Protein AF-A0A941NTX5-F1 (afdb_monomer_lite)

Secondary structure (DSSP, 8-state):
-HHHHHHHHHHHTTSEEEEEEEEETTEEEEEEEEPEETTEES-------SBTTB-----GGGPPP-

pLDDT: mean 91.36, std 5.34, range [63.59, 96.0]

Radius of gyration: 15.11 Å; chains: 1; bounding box: 32×36×33 Å

Sequence (66 aa):
KVKAAIAKVLLEEGYIASYNVEQTDGKANLKIELKYFNNKPVIEMLRRISRPGLRIYTKAKEMPEV

Structure (mmCIF, N/CA/C/O backbone):
data_AF-A0A941NTX5-F1
#
_entry.id   AF-A0A941NTX5-F1
#
loop_
_atom_site.group_PDB
_atom_site.id
_atom_site.type_symbol
_atom_site.label_atom_id
_atom_site.label_alt_id
_atom_site.label_comp_id
_atom_site.label_asym_id
_atom_site.label_entity_id
_atom_site.label_seq_id
_atom_site.pdbx_PDB_ins_code
_atom_site.Cartn_x
_atom_site.Cartn_y
_atom_site.Cartn_z
_atom_site.occupancy
_atom_site.B_iso_or_equiv
_atom_site.auth_seq_id
_atom_site.auth_comp_id
_atom_site.auth_asym_id
_atom_site.auth_atom_id
_atom_site.pdbx_PDB_model_num
ATOM 1 N N . LYS A 1 1 ? -5.359 9.641 5.540 1.00 77.44 1 LYS A N 1
ATOM 2 C CA . LYS A 1 1 ? -5.158 10.174 4.167 1.00 77.44 1 LYS A CA 1
ATOM 3 C C . LYS A 1 1 ? -4.038 9.433 3.428 1.00 77.44 1 LYS A C 1
ATOM 5 O O . LYS A 1 1 ? -4.378 8.591 2.617 1.00 77.44 1 LYS A O 1
ATOM 10 N N . VAL A 1 2 ? -2.750 9.609 3.764 1.00 90.38 2 VAL A N 1
ATOM 11 C CA . VAL A 1 2 ? -1.629 8.937 3.049 1.00 90.38 2 VAL A CA 1
ATOM 12 C C . VAL A 1 2 ? -1.756 7.407 2.996 1.00 90.38 2 VAL A C 1
ATOM 14 O O . VAL A 1 2 ? -1.656 6.828 1.924 1.00 90.38 2 VAL A O 1
ATOM 17 N N . LYS A 1 3 ? -2.045 6.743 4.125 1.00 91.31 3 LYS A N 1
ATOM 18 C CA . LYS A 1 3 ? -2.189 5.273 4.165 1.00 91.31 3 LYS A CA 1
ATOM 19 C C . LYS A 1 3 ? -3.299 4.741 3.244 1.00 91.31 3 LYS A C 1
ATOM 21 O O . LYS A 1 3 ? -3.120 3.701 2.630 1.00 91.31 3 LYS A O 1
ATOM 26 N N . ALA A 1 4 ? -4.410 5.471 3.123 1.00 92.12 4 ALA A N 1
ATOM 27 C CA . ALA A 1 4 ? -5.512 5.092 2.239 1.00 92.12 4 ALA A CA 1
ATOM 28 C C . ALA A 1 4 ? -5.140 5.265 0.757 1.00 92.12 4 ALA A C 1
ATOM 30 O O . ALA A 1 4 ? -5.502 4.430 -0.058 1.00 92.12 4 ALA A O 1
ATOM 31 N N . ALA A 1 5 ? -4.367 6.304 0.417 1.00 94.06 5 ALA A N 1
ATOM 32 C CA . ALA A 1 5 ? -3.855 6.483 -0.941 1.00 94.06 5 ALA A CA 1
ATOM 33 C C . ALA A 1 5 ? -2.885 5.358 -1.342 1.00 94.06 5 ALA A C 1
ATOM 35 O O . ALA A 1 5 ? -2.980 4.844 -2.447 1.00 94.06 5 ALA A O 1
ATOM 36 N N . ILE A 1 6 ? -2.009 4.922 -0.427 1.00 94.12 6 ILE A N 1
ATOM 37 C CA . ILE A 1 6 ? -1.126 3.767 -0.667 1.00 94.12 6 ILE A CA 1
ATOM 38 C C . ILE A 1 6 ? -1.953 2.493 -0.889 1.00 94.12 6 ILE A C 1
ATOM 40 O O . ILE A 1 6 ? -1.688 1.759 -1.832 1.00 94.12 6 ILE A O 1
ATOM 44 N N . ALA A 1 7 ? -2.969 2.241 -0.055 1.00 94.69 7 ALA A N 1
ATOM 45 C CA . ALA A 1 7 ? -3.843 1.077 -0.218 1.00 94.69 7 ALA A CA 1
ATOM 46 C C . ALA A 1 7 ? -4.605 1.093 -1.551 1.00 94.69 7 ALA A C 1
ATOM 48 O O . ALA A 1 7 ? -4.739 0.050 -2.180 1.00 94.69 7 ALA A O 1
ATOM 49 N N . LYS A 1 8 ? -5.038 2.273 -2.012 1.00 95.69 8 LYS A N 1
ATOM 50 C CA . LYS A 1 8 ? -5.649 2.439 -3.333 1.00 95.69 8 LYS A CA 1
ATOM 51 C C . LYS A 1 8 ? -4.704 2.000 -4.457 1.00 95.69 8 LYS A C 1
ATOM 53 O O . LYS A 1 8 ? -5.100 1.168 -5.260 1.00 95.69 8 LYS A O 1
ATOM 58 N N . VAL A 1 9 ? -3.461 2.486 -4.460 1.00 95.31 9 VAL A N 1
ATOM 59 C CA . VAL A 1 9 ? -2.457 2.090 -5.467 1.00 95.31 9 VAL A CA 1
ATOM 60 C C . VAL A 1 9 ? -2.187 0.583 -5.412 1.00 95.31 9 VAL A C 1
ATOM 62 O O . VAL A 1 9 ? -2.162 -0.079 -6.439 1.00 95.31 9 VAL A O 1
ATOM 65 N N . LEU A 1 10 ? -2.060 0.003 -4.213 1.00 95.06 10 LEU A N 1
ATOM 66 C CA . LEU A 1 10 ? -1.856 -1.444 -4.065 1.00 95.06 10 LEU A CA 1
ATOM 67 C C . LEU A 1 10 ? -3.030 -2.280 -4.598 1.00 95.06 10 LEU A C 1
ATOM 69 O O . LEU A 1 10 ? -2.814 -3.407 -5.041 1.00 95.06 10 LEU A O 1
ATOM 73 N N . LEU A 1 11 ? -4.259 -1.762 -4.518 1.00 95.31 11 LEU A N 1
ATOM 74 C CA . LEU A 1 11 ? -5.444 -2.413 -5.074 1.00 95.31 11 LEU A CA 1
ATOM 75 C C . LEU A 1 11 ? -5.467 -2.308 -6.603 1.00 95.31 11 LEU A C 1
ATOM 77 O O . LEU A 1 11 ? -5.739 -3.304 -7.264 1.00 95.31 11 LEU A O 1
ATOM 81 N N . GLU A 1 12 ? -5.161 -1.128 -7.148 1.00 95.62 12 GLU A N 1
ATOM 82 C CA . GLU A 1 12 ? -5.112 -0.870 -8.596 1.00 95.62 12 GLU A CA 1
ATOM 83 C C . GLU A 1 12 ? -4.058 -1.741 -9.296 1.00 95.62 12 GLU A C 1
ATOM 85 O O . GLU A 1 12 ? -4.346 -2.333 -10.331 1.00 95.62 12 GLU A O 1
ATOM 90 N N . GLU A 1 13 ? -2.891 -1.916 -8.676 1.00 93.69 13 GLU A N 1
ATOM 91 C CA . GLU A 1 13 ? -1.825 -2.812 -9.151 1.00 93.69 13 GLU A CA 1
ATO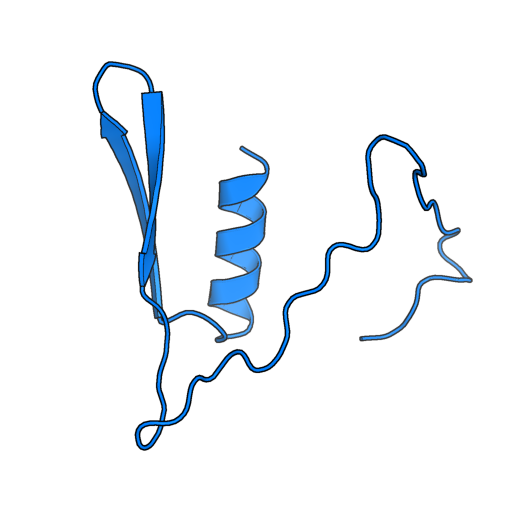M 92 C C . GLU A 1 13 ? -2.095 -4.304 -8.839 1.00 93.69 13 GLU A C 1
ATOM 94 O O . GLU A 1 13 ? -1.349 -5.192 -9.246 1.00 93.69 13 GLU A O 1
ATOM 99 N N . GLY A 1 14 ? -3.164 -4.617 -8.096 1.00 93.44 14 GLY A N 1
ATOM 100 C CA . GLY A 1 14 ? -3.614 -5.991 -7.850 1.00 93.44 14 GLY A CA 1
ATOM 101 C C . GLY A 1 14 ? -2.849 -6.777 -6.775 1.00 93.44 14 GLY A C 1
ATOM 102 O O . GLY A 1 14 ? -3.011 -8.004 -6.707 1.00 93.44 14 GLY A O 1
ATOM 103 N N . TYR A 1 15 ? -2.065 -6.099 -5.928 1.00 94.19 15 TYR A N 1
ATOM 104 C CA . TYR A 1 15 ? -1.299 -6.694 -4.821 1.00 94.19 15 TYR A CA 1
ATOM 105 C C . TYR A 1 15 ? -2.162 -7.085 -3.614 1.00 94.19 15 TYR A C 1
ATOM 107 O O . TYR A 1 15 ? -1.845 -8.042 -2.905 1.00 94.19 15 TYR A O 1
ATOM 115 N N . ILE A 1 16 ? -3.247 -6.349 -3.361 1.00 96.00 16 ILE A N 1
ATOM 116 C CA . ILE A 1 16 ? -4.217 -6.635 -2.291 1.00 96.00 16 ILE A CA 1
ATOM 117 C C . ILE A 1 16 ? -5.582 -6.988 -2.888 1.00 96.00 16 ILE A C 1
ATOM 119 O O . ILE A 1 16 ? -5.870 -6.641 -4.030 1.00 96.00 16 ILE A O 1
ATOM 123 N N . ALA A 1 17 ? -6.417 -7.700 -2.129 1.00 94.62 17 ALA A N 1
ATOM 124 C CA . ALA A 1 17 ? -7.751 -8.095 -2.583 1.00 94.62 17 ALA A CA 1
ATOM 125 C C . ALA A 1 17 ? -8.769 -6.965 -2.387 1.00 94.62 17 ALA A C 1
ATOM 127 O O . ALA A 1 17 ? -9.560 -6.673 -3.281 1.00 94.62 17 ALA A O 1
ATOM 128 N N . SER A 1 18 ? -8.732 -6.309 -1.227 1.00 94.94 18 SER A N 1
ATOM 129 C CA . SER A 1 18 ? -9.618 -5.194 -0.897 1.00 94.94 18 SER A CA 1
ATOM 130 C C . SER A 1 18 ? -9.044 -4.347 0.247 1.00 94.94 18 SER A C 1
ATOM 132 O O . SER A 1 18 ? -8.128 -4.765 0.964 1.00 94.94 18 SER A O 1
ATOM 134 N N . TYR A 1 19 ? -9.570 -3.134 0.431 1.00 95.81 19 TYR A N 1
ATOM 135 C CA . TYR A 1 19 ? -9.349 -2.349 1.645 1.00 95.81 19 TYR A CA 1
ATOM 136 C C . TYR A 1 19 ? -10.628 -1.614 2.057 1.00 95.81 19 TYR A C 1
ATOM 138 O O . TYR A 1 19 ? -11.435 -1.232 1.212 1.00 95.81 19 TYR A O 1
ATOM 146 N N . ASN A 1 20 ? -10.793 -1.376 3.358 1.00 94.31 20 ASN A N 1
ATOM 147 C CA . ASN A 1 20 ? -11.897 -0.603 3.919 1.00 94.31 20 ASN A CA 1
ATOM 148 C C . ASN A 1 20 ? -11.379 0.417 4.945 1.00 94.31 20 ASN A C 1
ATOM 150 O O . ASN A 1 20 ? -10.412 0.159 5.667 1.00 94.31 20 ASN A O 1
ATOM 154 N N . VAL A 1 21 ? -12.011 1.589 4.989 1.00 92.19 21 VAL A N 1
ATOM 155 C CA . VAL A 1 21 ? -11.732 2.646 5.961 1.00 92.19 21 VAL A CA 1
ATOM 156 C C . VAL A 1 21 ? -12.919 2.738 6.910 1.00 92.19 21 VAL A C 1
ATOM 158 O O . VAL A 1 21 ? -13.958 3.291 6.567 1.00 92.19 21 VAL A O 1
ATOM 161 N N . GLU A 1 22 ? -12.742 2.218 8.117 1.00 91.44 22 GLU A N 1
ATOM 162 C CA . GLU A 1 22 ? -13.756 2.228 9.168 1.00 91.44 22 GLU A CA 1
ATOM 163 C C . GLU A 1 22 ? -13.465 3.373 10.148 1.00 91.44 22 GLU A C 1
ATOM 165 O O . GLU A 1 22 ? -12.310 3.651 10.477 1.00 91.44 22 GLU A O 1
ATOM 170 N N . GLN A 1 23 ? -14.501 4.064 10.624 1.00 86.50 23 GLN A N 1
ATOM 171 C CA . GLN A 1 23 ? -14.372 4.997 11.744 1.00 86.50 23 GLN A CA 1
ATOM 172 C C . GLN A 1 23 ? -14.734 4.266 13.034 1.00 86.50 23 GLN A C 1
ATOM 174 O O . GLN A 1 23 ? -15.893 3.933 13.260 1.00 86.50 23 GLN A O 1
ATOM 179 N N . THR A 1 24 ? -13.739 4.037 13.885 1.00 86.50 24 THR A N 1
ATOM 180 C CA . THR A 1 24 ? -13.918 3.446 15.216 1.00 86.50 24 THR A CA 1
ATOM 181 C C . THR A 1 24 ? -13.433 4.456 16.247 1.00 86.50 24 THR A C 1
ATOM 183 O O . THR A 1 24 ? -12.312 4.953 16.138 1.00 86.50 24 THR A O 1
ATOM 186 N N . ASP A 1 25 ? -14.273 4.805 17.221 1.00 83.62 25 ASP A N 1
ATOM 187 C CA . ASP A 1 25 ? -13.943 5.742 18.309 1.00 83.62 25 ASP A CA 1
ATOM 188 C C . ASP A 1 25 ? -13.382 7.095 17.827 1.00 83.62 25 ASP A C 1
ATOM 190 O O . ASP A 1 25 ? -12.414 7.635 18.366 1.00 83.62 25 ASP A O 1
ATOM 194 N N . GLY A 1 26 ? -13.944 7.626 16.734 1.00 85.31 26 GLY A N 1
ATOM 195 C CA . GLY A 1 26 ? -13.494 8.880 16.115 1.00 85.31 26 GLY A CA 1
ATOM 196 C C . GLY A 1 26 ? -12.144 8.789 15.386 1.00 85.31 26 GLY A C 1
ATOM 197 O O . GLY A 1 26 ? -11.670 9.789 14.843 1.00 85.31 26 GLY A O 1
ATOM 198 N N . LYS A 1 27 ? -11.524 7.604 15.324 1.00 86.75 27 LYS A N 1
ATOM 199 C CA . LYS A 1 27 ? -10.274 7.338 14.603 1.00 86.75 27 LYS A CA 1
ATOM 200 C C . LYS A 1 27 ? -10.551 6.538 13.334 1.00 86.75 27 LYS A C 1
ATOM 202 O O . LYS A 1 27 ? -11.358 5.617 13.317 1.00 86.75 27 LYS A O 1
ATOM 207 N N . ALA A 1 28 ? -9.855 6.888 12.256 1.00 88.31 28 ALA A N 1
ATOM 208 C CA . ALA A 1 28 ? -9.922 6.134 11.009 1.00 88.31 28 ALA A CA 1
ATOM 209 C C . ALA A 1 28 ? -9.009 4.899 11.084 1.00 88.31 28 ALA A C 1
ATOM 211 O O . ALA A 1 28 ? -7.781 5.037 11.120 1.00 88.31 28 ALA A O 1
ATOM 212 N N . ASN A 1 29 ? -9.611 3.714 11.063 1.00 91.06 29 ASN A N 1
ATOM 213 C CA . ASN A 1 29 ? -8.952 2.422 10.943 1.00 91.06 29 ASN A CA 1
ATOM 214 C C . ASN A 1 29 ? -8.954 1.966 9.482 1.00 91.06 29 ASN A C 1
ATOM 216 O O . ASN A 1 29 ? -9.941 2.112 8.768 1.00 91.06 29 ASN A O 1
ATOM 220 N N . LEU A 1 30 ? -7.824 1.428 9.028 1.00 92.56 30 LEU A N 1
ATOM 221 C CA . LEU A 1 30 ? -7.665 0.906 7.673 1.00 92.56 30 LEU A CA 1
ATOM 222 C C . LEU A 1 30 ? -7.546 -0.614 7.754 1.00 92.56 30 LEU A C 1
ATOM 224 O O . LEU A 1 30 ? -6.535 -1.122 8.241 1.00 92.56 30 LEU A O 1
ATOM 228 N N . LYS A 1 31 ? -8.568 -1.316 7.274 1.00 94.06 31 LYS A N 1
ATOM 229 C CA . LYS A 1 31 ? -8.601 -2.773 7.173 1.00 94.06 31 LYS A CA 1
ATOM 230 C C . LYS A 1 31 ? -8.182 -3.174 5.761 1.00 94.06 31 LYS A C 1
ATOM 232 O O . LYS A 1 31 ? -8.702 -2.622 4.797 1.00 94.06 31 LYS A O 1
ATOM 237 N N . ILE A 1 32 ? -7.218 -4.082 5.641 1.00 94.69 32 ILE A N 1
ATOM 238 C CA . ILE A 1 32 ? -6.662 -4.529 4.356 1.00 94.69 32 ILE A CA 1
ATOM 239 C C . ILE A 1 32 ? -6.840 -6.038 4.260 1.00 94.69 32 ILE A C 1
ATOM 241 O O . ILE A 1 32 ? -6.485 -6.760 5.192 1.00 94.69 32 ILE A O 1
ATOM 245 N N . GLU A 1 33 ? -7.359 -6.501 3.132 1.00 95.00 33 GLU A N 1
ATOM 246 C CA . GLU A 1 33 ? -7.467 -7.914 2.805 1.00 95.00 33 GLU A CA 1
ATOM 247 C C . GLU A 1 33 ? -6.308 -8.317 1.889 1.00 95.00 33 GLU A C 1
ATOM 249 O O . GLU A 1 33 ? -6.147 -7.804 0.777 1.00 95.00 33 GLU A O 1
ATOM 254 N N . LEU A 1 34 ? -5.456 -9.211 2.391 1.00 94.88 34 LEU A N 1
ATOM 255 C CA . LEU A 1 34 ? -4.282 -9.688 1.669 1.00 94.88 34 LEU A CA 1
ATOM 256 C C . LEU A 1 34 ? -4.684 -10.687 0.585 1.00 94.88 34 LEU A C 1
ATOM 258 O O . LEU A 1 34 ? -5.561 -11.524 0.788 1.00 94.88 34 LEU A O 1
ATOM 262 N N . LYS A 1 35 ? -3.996 -10.626 -0.554 1.00 93.81 35 LYS A N 1
ATOM 263 C CA . LYS A 1 35 ? -4.225 -11.538 -1.671 1.00 93.81 35 LYS A CA 1
ATOM 264 C C . LYS A 1 35 ? -3.237 -12.700 -1.620 1.00 93.81 35 LYS A C 1
ATOM 266 O O . LYS A 1 35 ? -2.025 -12.502 -1.517 1.00 93.81 35 LYS A O 1
ATOM 271 N N . TYR A 1 36 ? -3.772 -13.909 -1.740 1.00 94.31 36 TYR A N 1
ATOM 272 C CA . TYR A 1 36 ? -3.007 -15.144 -1.853 1.00 94.31 36 TYR A CA 1
ATOM 273 C C . TYR A 1 36 ? -3.411 -15.868 -3.134 1.00 94.31 36 TYR A C 1
ATOM 275 O O . TYR A 1 36 ? -4.586 -15.898 -3.494 1.00 94.31 36 TYR A O 1
ATOM 283 N N . PHE A 1 37 ? -2.437 -16.457 -3.820 1.00 92.50 37 PHE A N 1
ATOM 284 C CA . PHE A 1 37 ? -2.654 -17.262 -5.015 1.00 92.50 37 PHE A CA 1
ATOM 285 C C . PHE A 1 37 ? -1.951 -18.605 -4.841 1.00 92.50 37 PHE A C 1
ATOM 287 O O . PHE A 1 37 ? -0.759 -18.645 -4.546 1.00 92.50 37 PHE A O 1
ATOM 294 N N . ASN A 1 38 ? -2.686 -19.712 -4.980 1.00 92.12 38 ASN A N 1
ATOM 295 C CA . ASN A 1 38 ? -2.162 -21.069 -4.780 1.00 92.12 38 ASN A CA 1
ATOM 296 C C . ASN A 1 38 ? -1.408 -21.243 -3.443 1.00 92.12 38 ASN A C 1
ATOM 298 O O . ASN A 1 38 ? -0.308 -21.792 -3.413 1.00 92.12 38 ASN A O 1
ATOM 302 N N . ASN A 1 39 ? -1.980 -20.735 -2.343 1.00 91.19 39 ASN A N 1
ATOM 303 C CA . ASN A 1 39 ? -1.367 -20.706 -1.003 1.00 91.19 39 ASN A CA 1
ATOM 304 C C . ASN A 1 39 ? -0.021 -19.958 -0.907 1.00 91.19 39 ASN A C 1
ATOM 306 O O . ASN A 1 39 ? 0.689 -20.092 0.088 1.00 91.19 39 ASN A O 1
ATOM 310 N N . LYS A 1 40 ? 0.325 -19.135 -1.902 1.00 92.31 40 LYS A N 1
ATOM 311 C CA . LYS A 1 40 ? 1.483 -18.236 -1.870 1.00 92.31 40 LYS A CA 1
ATOM 312 C C . LYS A 1 40 ? 1.028 -16.781 -1.729 1.00 92.31 40 LYS A C 1
ATOM 314 O O . LYS A 1 40 ? -0.002 -16.416 -2.304 1.00 92.31 40 LYS A O 1
ATOM 319 N N . PRO A 1 41 ? 1.748 -15.947 -0.961 1.00 94.00 41 PRO A N 1
ATOM 320 C CA . PRO A 1 41 ? 1.433 -14.528 -0.864 1.00 94.00 41 PRO A CA 1
ATOM 321 C C . PRO A 1 41 ? 1.713 -13.842 -2.204 1.00 94.00 41 PRO A C 1
ATOM 323 O O . PRO A 1 41 ? 2.732 -14.110 -2.833 1.00 94.00 41 PRO A O 1
ATOM 326 N N . VAL A 1 42 ? 0.826 -12.941 -2.630 1.00 95.12 42 VAL A N 1
ATOM 327 C CA . VAL A 1 42 ? 1.065 -12.120 -3.832 1.00 95.12 42 VAL A CA 1
ATOM 328 C C . VAL A 1 42 ? 2.137 -11.052 -3.577 1.00 95.12 42 VAL A C 1
ATOM 330 O O . VAL A 1 42 ? 2.849 -10.656 -4.491 1.00 95.12 42 VAL A O 1
ATOM 333 N N . ILE A 1 43 ? 2.281 -10.598 -2.329 1.00 93.75 43 ILE A N 1
ATOM 334 C CA . ILE A 1 43 ? 3.319 -9.646 -1.921 1.00 93.75 43 ILE A CA 1
ATOM 335 C C . ILE A 1 43 ? 4.499 -10.423 -1.331 1.00 93.75 43 ILE A C 1
ATOM 337 O O . ILE A 1 43 ? 4.376 -10.996 -0.249 1.00 93.75 43 ILE A O 1
ATOM 341 N N . GLU A 1 44 ? 5.647 -10.401 -2.007 1.00 91.62 44 GLU A N 1
ATOM 342 C CA . GLU A 1 44 ? 6.868 -11.073 -1.536 1.00 91.62 44 GLU A CA 1
ATOM 343 C C . GLU A 1 44 ? 7.708 -10.190 -0.604 1.00 91.62 44 GLU A C 1
ATOM 345 O O . GLU A 1 44 ? 8.188 -10.642 0.435 1.00 91.62 44 GLU A O 1
ATOM 350 N N . MET A 1 45 ? 7.879 -8.912 -0.955 1.00 91.44 45 MET A N 1
ATOM 351 C CA . MET A 1 45 ? 8.735 -7.986 -0.218 1.00 91.44 45 MET A CA 1
ATOM 352 C C . MET A 1 45 ? 8.109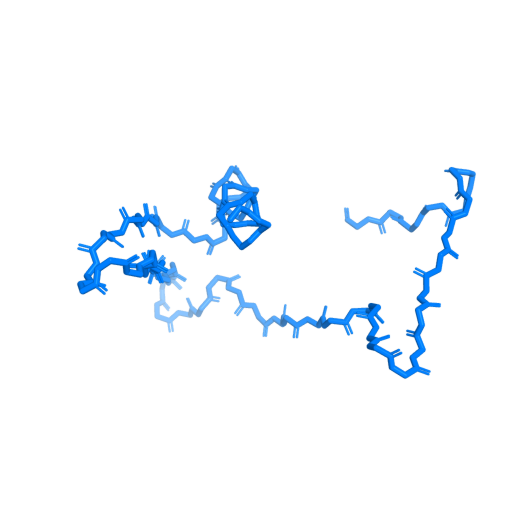 -6.595 -0.135 1.00 91.44 45 MET A C 1
ATOM 354 O O . MET A 1 45 ? 7.611 -6.052 -1.116 1.00 91.44 45 MET A O 1
ATOM 358 N N . LEU A 1 46 ? 8.202 -5.980 1.046 1.00 92.50 46 LEU A N 1
ATOM 359 C CA . LEU A 1 46 ? 7.792 -4.598 1.271 1.00 92.50 46 LEU A CA 1
ATOM 360 C C . LEU A 1 46 ? 8.921 -3.823 1.951 1.00 92.50 46 LEU A C 1
ATOM 362 O O . LEU A 1 46 ? 9.357 -4.163 3.052 1.00 92.50 46 LEU A O 1
ATOM 366 N N . ARG A 1 47 ? 9.396 -2.751 1.310 1.00 92.25 47 ARG A N 1
ATOM 367 C CA . ARG A 1 4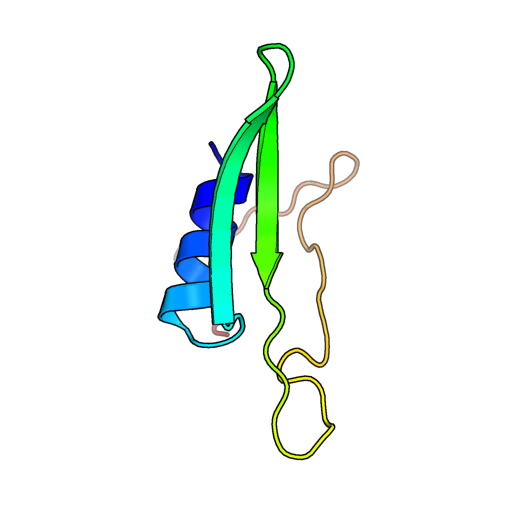7 ? 10.510 -1.941 1.818 1.00 92.25 47 ARG A CA 1
ATOM 368 C C . ARG A 1 47 ? 10.155 -0.462 1.854 1.00 92.25 47 ARG A C 1
ATOM 370 O O . ARG A 1 47 ? 9.783 0.139 0.855 1.00 92.25 47 ARG A O 1
ATOM 377 N N . ARG A 1 48 ? 10.373 0.168 3.011 1.00 92.88 48 ARG A N 1
ATOM 378 C CA . ARG A 1 48 ? 10.261 1.624 3.155 1.00 92.88 48 ARG A CA 1
ATOM 379 C C . ARG A 1 48 ? 11.586 2.320 2.844 1.00 92.88 48 ARG A C 1
ATOM 381 O O . ARG A 1 48 ? 12.528 2.206 3.635 1.00 92.88 48 ARG A O 1
ATOM 388 N N . ILE A 1 49 ? 11.610 3.062 1.735 1.00 92.00 49 ILE A N 1
ATOM 389 C CA . ILE A 1 49 ? 12.794 3.759 1.206 1.00 92.00 49 ILE A CA 1
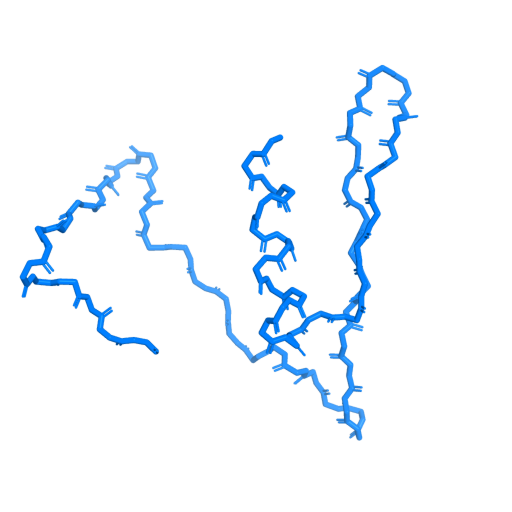ATOM 390 C C . ILE A 1 49 ? 13.128 5.043 1.986 1.00 92.00 49 ILE A C 1
ATOM 392 O O . ILE A 1 49 ? 14.237 5.172 2.489 1.00 92.00 49 ILE A O 1
ATOM 396 N N . SER A 1 50 ? 12.176 5.964 2.169 1.00 93.31 50 SER A N 1
ATOM 397 C CA . SER A 1 50 ? 12.404 7.244 2.871 1.00 93.31 50 SER A CA 1
ATOM 398 C C . SER A 1 50 ? 11.951 7.173 4.338 1.00 93.31 50 SER A C 1
ATOM 400 O O . SER A 1 50 ? 10.806 6.803 4.626 1.00 93.31 50 SER A O 1
ATOM 402 N N . ARG A 1 51 ? 12.839 7.504 5.289 1.00 94.19 51 ARG A N 1
ATOM 403 C CA . ARG A 1 51 ? 12.622 7.353 6.746 1.00 94.19 51 ARG A CA 1
ATOM 404 C C . ARG A 1 51 ? 12.864 8.684 7.490 1.00 94.19 51 ARG A C 1
ATOM 406 O O . ARG A 1 51 ? 13.551 9.543 6.960 1.00 94.19 51 ARG A O 1
ATOM 413 N N . PRO A 1 52 ? 12.316 8.904 8.705 1.00 94.00 52 PRO A N 1
ATOM 414 C CA . PRO A 1 52 ? 12.465 10.176 9.423 1.00 94.00 52 PRO A CA 1
ATOM 415 C C . PRO A 1 52 ? 13.915 10.616 9.648 1.00 94.00 52 PRO A C 1
ATOM 417 O O . PRO A 1 52 ? 14.194 11.795 9.490 1.00 94.00 52 PRO A O 1
ATOM 420 N N . GLY A 1 53 ? 14.822 9.680 9.952 1.00 95.19 53 GLY A N 1
ATOM 421 C CA . GLY A 1 53 ? 16.247 9.976 10.151 1.00 95.19 53 GLY A CA 1
ATOM 422 C C . GLY A 1 53 ? 17.053 10.151 8.860 1.00 95.19 53 GLY A C 1
ATOM 423 O O . GLY A 1 53 ? 18.159 10.669 8.908 1.00 95.19 53 GLY A O 1
ATOM 424 N N . LEU A 1 54 ? 16.508 9.737 7.710 1.00 93.44 54 LEU A N 1
ATOM 425 C CA . LEU A 1 54 ? 17.126 9.937 6.400 1.00 93.44 54 LEU A CA 1
ATOM 426 C C . LEU A 1 54 ? 16.038 9.991 5.324 1.00 93.44 54 LEU A C 1
ATOM 428 O O . LEU A 1 54 ? 1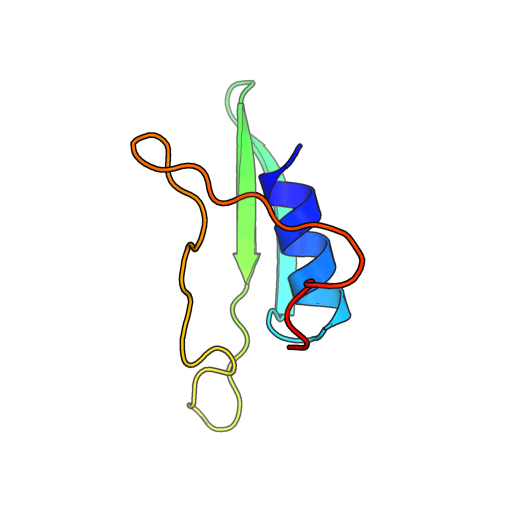5.499 8.963 4.890 1.00 93.44 54 LEU A O 1
ATOM 432 N N . ARG A 1 55 ? 15.686 11.213 4.921 1.00 94.06 55 ARG A N 1
ATOM 433 C CA . ARG A 1 55 ? 14.742 11.447 3.829 1.00 94.06 55 ARG A CA 1
ATOM 434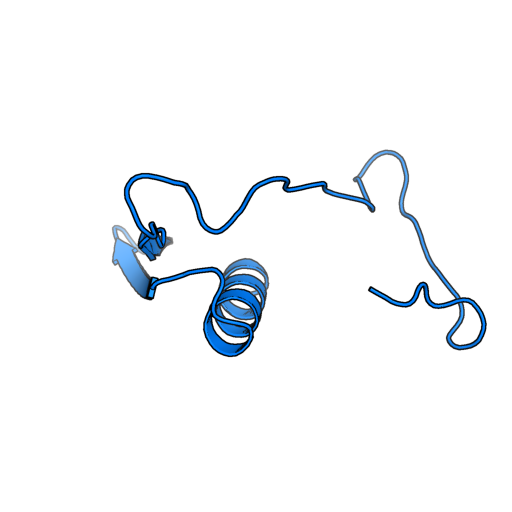 C C . ARG A 1 55 ? 15.471 11.295 2.505 1.00 94.06 55 ARG A C 1
ATOM 436 O O . ARG A 1 55 ? 16.475 11.958 2.275 1.00 94.06 55 ARG A O 1
ATOM 443 N N . ILE A 1 56 ? 14.940 10.435 1.647 1.00 91.81 56 ILE A N 1
ATOM 444 C CA . ILE A 1 56 ? 15.420 10.282 0.274 1.00 91.81 56 ILE A CA 1
ATOM 445 C C . ILE A 1 56 ? 14.527 11.128 -0.629 1.00 91.81 56 ILE A C 1
ATOM 447 O O . ILE A 1 56 ? 13.302 10.978 -0.589 1.00 91.81 56 ILE A O 1
ATOM 451 N N . TYR A 1 57 ? 15.152 12.022 -1.392 1.00 92.25 57 TYR A N 1
ATOM 452 C CA . TYR A 1 57 ? 14.529 12.864 -2.407 1.00 92.25 57 TYR A CA 1
ATOM 453 C C . TYR A 1 57 ? 15.215 12.593 -3.740 1.00 92.25 57 TYR A C 1
ATOM 455 O O . TYR A 1 57 ? 16.436 12.457 -3.784 1.00 92.25 57 TYR A O 1
ATOM 463 N N . THR A 1 58 ? 14.436 12.544 -4.812 1.00 90.19 58 THR A N 1
ATOM 464 C CA . THR A 1 58 ? 14.929 12.198 -6.145 1.00 90.19 58 THR A CA 1
ATOM 465 C C . THR A 1 58 ? 14.396 13.210 -7.148 1.00 90.19 58 THR A C 1
ATOM 467 O O . THR A 1 58 ? 13.231 13.608 -7.067 1.00 90.19 58 THR A O 1
ATOM 470 N N . LYS A 1 59 ? 15.249 13.671 -8.069 1.00 93.56 59 LYS A N 1
ATOM 471 C CA . LYS A 1 59 ? 14.833 14.565 -9.158 1.00 93.56 59 LYS A CA 1
ATOM 472 C C . LYS A 1 59 ? 14.038 13.776 -10.196 1.00 93.56 59 LYS A C 1
ATOM 474 O O . LYS A 1 59 ? 14.274 12.589 -10.374 1.00 93.56 59 LYS A O 1
ATOM 479 N N . ALA A 1 60 ? 13.162 14.445 -10.945 1.00 90.12 60 ALA A N 1
ATOM 480 C CA . ALA A 1 60 ? 12.308 13.789 -11.943 1.00 90.12 60 ALA A CA 1
ATOM 481 C C . ALA A 1 60 ? 13.084 12.926 -12.960 1.00 90.12 60 ALA A C 1
ATOM 483 O O . ALA A 1 60 ? 12.622 11.858 -13.331 1.00 90.12 60 ALA A O 1
ATOM 484 N N . LYS A 1 61 ? 14.285 13.362 -13.369 1.00 90.56 61 LYS A N 1
ATOM 485 C CA . LYS A 1 61 ? 15.149 12.624 -14.312 1.00 90.56 61 LYS A CA 1
ATOM 486 C C . LYS A 1 61 ? 15.879 11.423 -13.700 1.00 90.56 61 LYS A C 1
ATOM 488 O O . LYS A 1 61 ? 16.425 10.618 -14.436 1.00 90.56 61 LYS A O 1
ATOM 493 N N . GLU A 1 62 ? 15.939 11.343 -12.378 1.00 87.56 62 GLU A N 1
ATOM 494 C CA . GLU A 1 62 ? 16.668 10.309 -11.630 1.00 87.56 62 GLU A CA 1
ATOM 495 C C . GLU A 1 62 ? 15.698 9.333 -10.946 1.00 87.56 62 GLU A C 1
ATOM 497 O O . GLU A 1 62 ? 16.103 8.543 -10.095 1.00 87.56 62 GLU A O 1
ATOM 502 N N . MET A 1 63 ? 14.400 9.433 -11.258 1.00 85.69 63 MET A N 1
ATOM 503 C CA . MET A 1 63 ? 13.363 8.620 -10.641 1.00 85.69 63 MET A CA 1
ATOM 504 C C . MET A 1 63 ? 13.602 7.144 -10.989 1.00 85.69 63 MET A C 1
ATOM 506 O O . MET A 1 63 ? 13.718 6.823 -12.170 1.00 85.69 63 MET A O 1
ATOM 510 N N . PRO A 1 64 ? 13.716 6.251 -9.990 1.00 81.69 64 PRO A N 1
ATOM 511 C CA . PRO A 1 64 ? 13.918 4.837 -10.258 1.00 81.69 64 PRO A CA 1
ATOM 512 C C . PRO A 1 64 ? 12.671 4.258 -10.929 1.00 81.69 64 PRO A C 1
ATOM 514 O O . PRO A 1 64 ? 11.556 4.496 -10.461 1.00 81.69 64 PRO A O 1
ATOM 517 N N . GLU A 1 65 ? 12.871 3.496 -11.999 1.00 75.50 65 GLU A N 1
ATOM 518 C CA . GLU A 1 65 ? 11.823 2.668 -12.594 1.00 75.50 65 GLU A CA 1
ATOM 519 C C . GLU A 1 65 ? 11.627 1.410 -11.734 1.00 75.50 65 GLU A C 1
ATOM 521 O O . GLU A 1 65 ? 12.598 0.812 -11.256 1.00 75.50 65 GLU A O 1
ATOM 526 N N . VAL A 1 66 ? 10.362 1.070 -11.484 1.00 63.59 66 VAL A N 1
ATOM 527 C CA . VAL A 1 66 ? 9.889 -0.053 -10.657 1.00 63.59 66 VAL A CA 1
ATOM 528 C C . VAL A 1 66 ? 8.853 -0.847 -11.422 1.00 63.59 66 VAL A C 1
ATOM 530 O O . VAL A 1 66 ? 8.036 -0.200 -12.114 1.00 63.59 66 VAL A O 1
#

Foldseek 3Di:
DVVVVVLVVCVVVPQFDDWDWDQDPNDTDIRTHFDDDPNHGSDDDDDDDADPVHGDDDDPVRDDDD